Protein AF-A0A0S8A4P9-F1 (afdb_monomer)

Mean predicted aligned error: 5.17 Å

pLDDT: mean 89.59, std 11.56, range [38.56, 97.44]

Solvent-accessible surface area (backbone atoms only — not comparable to full-atom values): 8307 Å² total; per-residue (Å²): 135,56,53,65,57,55,41,51,56,32,52,48,27,25,52,52,17,20,52,37,49,47,72,66,54,83,75,52,64,70,56,42,53,47,36,43,53,52,16,51,53,46,36,53,46,45,44,62,73,47,51,47,54,50,39,37,72,76,44,45,79,57,30,59,54,54,53,50,49,53,48,50,54,53,51,47,46,56,65,71,74,44,77,88,73,78,91,65,93,68,86,67,77,54,42,50,67,57,27,53,51,52,50,54,54,45,53,56,51,56,48,50,51,41,51,47,24,42,50,24,43,72,74,33,70,67,50,15,51,53,45,40,52,29,50,40,48,32,20,33,49,49,16,33,50,53,25,51,41,24,38,57,21,70,40,55,49,92,78,55

Sequence (160 aa):
MTALTYAVIAALGNVAGGIAVARGAKLGLRLISGCVAFGAGFMLSVALAEVLPEAFEMGGRSAALYVLLGYLLVHLSQHTATEHFHFGEETHSVTHQAGVTALIGLLLHTFFDGVAIASGFAVSQRLGILVFLAILLHKLPEGVTISSIQIAGGTEPNRA

Secondary structure (DSSP, 8-state):
--HHHHHHHHHHHHHHHHHHHHTT----HHHHHHHHHHHHHHHHHHIIIIIHHHHHHHHTTHHHHHHHHHHHHHHHHHHHTS-----S---PPPPHHHHHHHHHHHHHHHHHHHHHHHHHHHH-HHHHHHHHHHHHHHHHHHHHHHHHHHHHTT--TTT-

Radius of gyration: 17.13 Å; Cα contacts (8 Å, |Δi|>4): 152; chains: 1; bounding box: 40×35×43 Å

Nearest PDB structures (foldseek):
  8cih-assembly2_B  TM=2.571E-01  e=9.208E+00  Homo sapiens
  8hd0-assembly1_E  TM=1.637E-01  e=6.530E+00  Escherichia coli K-12

Foldseek 3Di:
DALVVLLVLLLVLLVLLLVCVLVVNDDDPVVLVVLVVVLVVLLVCLVPVPVLVLLCVVVPPCSVVVVVVVVVVVVCCVVPLDDDDDPDPDPDQLAQVNLVSLVVVVVVVSVVLSVLLNVLVVSHPVRSVSSSVSSSSNNSSNSNVSLVSNVSNVHNSVRD

Structure (mmCIF, N/CA/C/O backbone):
data_AF-A0A0S8A4P9-F1
#
_entry.id   AF-A0A0S8A4P9-F1
#
loop_
_atom_site.group_PDB
_atom_site.id
_atom_site.type_symbol
_atom_site.label_atom_id
_atom_site.label_alt_id
_atom_site.label_comp_id
_atom_site.label_asym_id
_atom_site.label_entity_id
_atom_site.label_seq_id
_atom_site.pdbx_PDB_ins_code
_atom_site.Cartn_x
_atom_site.Cartn_y
_atom_site.Cartn_z
_atom_site.occupancy
_atom_site.B_iso_or_equiv
_atom_site.auth_seq_id
_atom_site.auth_comp_id
_atom_site.auth_asym_id
_atom_site.auth_atom_id
_atom_site.pdbx_PDB_model_num
ATOM 1 N N . MET A 1 1 ? -3.200 16.566 12.682 1.00 69.56 1 MET A N 1
ATOM 2 C CA . MET A 1 1 ? -2.996 16.246 11.249 1.00 69.56 1 MET A CA 1
ATOM 3 C C . MET A 1 1 ? -4.145 15.358 10.807 1.00 69.56 1 MET A C 1
ATOM 5 O O . MET A 1 1 ? -4.582 14.556 11.620 1.00 69.56 1 MET A O 1
ATOM 9 N N . THR A 1 2 ? -4.676 15.526 9.595 1.00 89.44 2 THR A N 1
ATOM 10 C CA . THR A 1 2 ? -5.796 14.702 9.104 1.00 89.44 2 THR A CA 1
ATOM 11 C C . THR A 1 2 ? -5.268 13.417 8.461 1.00 89.44 2 THR A C 1
ATOM 13 O O . THR A 1 2 ? -4.127 13.386 7.998 1.00 89.44 2 THR A O 1
ATOM 16 N N . ALA A 1 3 ? -6.086 12.360 8.397 1.00 92.44 3 ALA A N 1
ATOM 17 C CA . ALA A 1 3 ? -5.725 11.102 7.730 1.00 92.44 3 ALA A CA 1
ATOM 18 C C . ALA A 1 3 ? -5.266 11.316 6.273 1.00 92.44 3 ALA A C 1
ATOM 20 O O . ALA A 1 3 ? -4.331 10.669 5.807 1.00 92.44 3 ALA A O 1
ATOM 21 N N . LEU A 1 4 ? -5.860 12.301 5.589 1.00 93.88 4 LEU A N 1
ATOM 22 C CA . LEU A 1 4 ? -5.468 12.711 4.242 1.00 93.88 4 LEU A CA 1
ATOM 23 C C . LEU A 1 4 ? -4.005 13.167 4.174 1.00 93.88 4 LEU A C 1
ATOM 25 O O . LEU A 1 4 ? -3.307 12.817 3.230 1.00 93.88 4 LEU A O 1
ATOM 29 N N . THR A 1 5 ? -3.514 13.912 5.170 1.00 95.44 5 THR A N 1
ATOM 30 C CA . THR A 1 5 ? -2.110 14.347 5.195 1.00 95.44 5 THR A CA 1
ATOM 31 C C . THR A 1 5 ? -1.160 13.151 5.232 1.00 95.44 5 THR A C 1
ATOM 33 O O . THR A 1 5 ? -0.184 13.127 4.490 1.00 95.44 5 THR A O 1
ATOM 36 N N . TYR A 1 6 ? -1.462 12.139 6.047 1.00 96.44 6 TYR A N 1
ATOM 37 C CA . TYR A 1 6 ? -0.659 10.916 6.125 1.00 96.44 6 TYR A CA 1
ATOM 38 C C . TYR A 1 6 ? -0.705 10.112 4.822 1.00 96.44 6 TYR A C 1
ATOM 40 O O . TYR A 1 6 ? 0.339 9.685 4.336 1.00 96.44 6 TYR A O 1
ATOM 48 N N . ALA A 1 7 ? -1.886 9.969 4.214 1.00 95.06 7 ALA A N 1
ATOM 49 C CA . ALA A 1 7 ? -2.033 9.301 2.922 1.00 95.06 7 ALA A CA 1
ATOM 50 C C . ALA A 1 7 ? -1.243 10.014 1.808 1.00 95.06 7 ALA A C 1
ATOM 52 O O . ALA A 1 7 ? -0.557 9.361 1.025 1.00 95.06 7 ALA A O 1
ATOM 53 N N . VAL A 1 8 ? -1.262 11.352 1.776 1.00 95.50 8 VAL A N 1
ATOM 54 C CA . VAL A 1 8 ? -0.466 12.145 0.824 1.00 95.50 8 VAL A CA 1
ATOM 55 C C . VAL A 1 8 ? 1.031 11.947 1.057 1.00 95.50 8 VAL A C 1
ATOM 57 O O . VAL A 1 8 ? 1.766 11.741 0.096 1.00 95.50 8 VAL A O 1
ATOM 60 N N . ILE A 1 9 ? 1.498 11.954 2.310 1.00 96.75 9 ILE A N 1
ATOM 61 C CA . ILE A 1 9 ? 2.913 11.688 2.624 1.00 96.75 9 ILE A CA 1
ATOM 62 C C . ILE A 1 9 ? 3.325 10.287 2.150 1.00 96.75 9 ILE A C 1
ATOM 64 O O . ILE A 1 9 ? 4.384 10.138 1.545 1.00 96.75 9 ILE A O 1
ATOM 68 N N . ALA A 1 10 ? 2.488 9.272 2.377 1.00 95.62 10 ALA A N 1
ATOM 69 C CA . ALA A 1 10 ? 2.750 7.918 1.897 1.00 95.62 10 ALA A CA 1
ATOM 70 C C . ALA A 1 10 ? 2.814 7.866 0.358 1.00 95.62 10 ALA A C 1
ATOM 72 O O . ALA A 1 10 ? 3.755 7.304 -0.200 1.00 95.62 10 ALA A O 1
ATOM 73 N N . ALA A 1 11 ? 1.876 8.521 -0.334 1.00 94.62 11 ALA A N 1
ATOM 74 C CA . ALA A 1 11 ? 1.858 8.603 -1.795 1.00 94.62 11 ALA A CA 1
ATOM 75 C C . ALA A 1 11 ? 3.101 9.310 -2.368 1.00 94.62 11 ALA A C 1
ATOM 77 O O . ALA A 1 11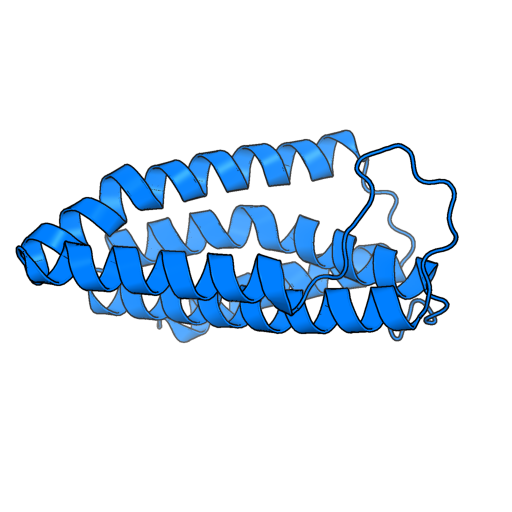 ? 3.653 8.874 -3.380 1.00 94.62 11 ALA A O 1
ATOM 78 N N . LEU A 1 12 ? 3.599 10.356 -1.696 1.00 96.62 12 LEU A N 1
ATOM 79 C CA . LEU A 1 12 ? 4.856 11.015 -2.066 1.00 96.62 12 LEU A CA 1
ATOM 80 C C . LEU A 1 12 ? 6.061 10.065 -1.986 1.00 96.62 12 LEU A C 1
ATOM 82 O O . LEU A 1 12 ? 7.025 10.265 -2.720 1.00 96.62 12 LEU A O 1
ATOM 86 N N . GLY A 1 13 ? 6.002 9.016 -1.160 1.00 95.44 13 GLY A N 1
ATOM 87 C CA . GLY A 1 13 ? 7.004 7.951 -1.133 1.00 95.44 13 GLY A CA 1
ATOM 88 C C . GLY A 1 13 ? 7.125 7.216 -2.472 1.00 95.44 13 GLY A C 1
ATOM 89 O O . GLY A 1 13 ? 8.239 7.074 -2.977 1.00 95.44 13 GLY A O 1
ATOM 90 N N . ASN A 1 14 ? 5.999 6.835 -3.093 1.00 94.69 14 ASN A N 1
ATOM 91 C CA . ASN A 1 14 ? 5.997 6.215 -4.428 1.00 94.69 14 ASN A CA 1
ATOM 92 C C . ASN A 1 14 ? 6.580 7.165 -5.476 1.00 94.69 14 ASN A C 1
ATOM 94 O O . ASN A 1 14 ? 7.445 6.777 -6.259 1.00 94.69 14 ASN A O 1
ATOM 98 N N . VAL A 1 15 ? 6.146 8.429 -5.458 1.00 95.06 15 VAL A N 1
ATOM 99 C CA . VAL A 1 15 ? 6.633 9.450 -6.397 1.00 95.06 15 VAL A CA 1
ATOM 100 C C . VAL A 1 15 ? 8.140 9.663 -6.239 1.00 95.06 15 VAL A C 1
ATOM 102 O O . VAL A 1 15 ? 8.861 9.735 -7.231 1.00 95.06 15 VAL A O 1
ATOM 105 N N . ALA A 1 16 ? 8.646 9.715 -5.005 1.00 95.38 16 ALA A N 1
ATOM 106 C CA . ALA A 1 16 ? 10.075 9.839 -4.738 1.00 95.38 16 ALA A CA 1
ATOM 107 C C . ALA A 1 16 ? 10.868 8.639 -5.278 1.00 95.38 16 ALA A C 1
ATOM 109 O O . ALA A 1 16 ? 11.923 8.833 -5.883 1.00 95.38 16 ALA A O 1
ATOM 110 N N . GLY A 1 17 ? 10.349 7.419 -5.103 1.00 93.94 17 GLY A N 1
ATOM 111 C CA . GLY A 1 17 ? 10.935 6.207 -5.672 1.00 93.94 17 GLY A CA 1
ATOM 112 C C . GLY A 1 17 ? 11.013 6.253 -7.199 1.00 93.94 17 GLY A C 1
ATOM 113 O O . GLY A 1 17 ? 12.069 5.974 -7.766 1.00 93.94 17 GLY A O 1
ATOM 114 N N . GLY A 1 18 ? 9.938 6.684 -7.863 1.00 94.12 18 GLY A N 1
ATOM 115 C CA . GLY A 1 18 ? 9.918 6.798 -9.322 1.00 94.12 18 GLY A CA 1
ATOM 116 C C . GLY A 1 18 ? 10.830 7.894 -9.866 1.00 94.12 18 GLY A C 1
ATOM 117 O O . GLY A 1 18 ? 11.626 7.645 -10.769 1.00 94.12 18 GLY A O 1
ATOM 118 N N . ILE A 1 19 ? 10.844 9.075 -9.238 1.00 94.00 19 ILE A N 1
ATOM 119 C CA . ILE A 1 19 ? 11.786 10.151 -9.589 1.00 94.00 19 ILE A CA 1
ATOM 120 C C . ILE A 1 19 ? 13.237 9.689 -9.428 1.00 94.00 19 ILE A C 1
ATOM 122 O O . ILE A 1 19 ? 14.090 10.060 -10.237 1.00 94.00 19 ILE A O 1
ATOM 126 N N . ALA A 1 20 ? 13.543 8.897 -8.395 1.00 93.00 20 ALA A N 1
ATOM 127 C CA . ALA A 1 20 ? 14.884 8.360 -8.208 1.00 93.00 20 ALA A CA 1
ATOM 128 C C . ALA A 1 20 ? 15.302 7.502 -9.413 1.00 93.00 20 ALA A C 1
ATOM 130 O O . ALA A 1 20 ? 16.390 7.706 -9.952 1.00 93.00 20 ALA A O 1
ATOM 131 N N . VAL A 1 21 ? 14.421 6.622 -9.894 1.00 92.50 21 VAL A N 1
ATOM 132 C CA . VAL A 1 21 ? 14.667 5.806 -11.093 1.00 92.50 21 VAL A CA 1
ATOM 133 C C . VAL A 1 21 ? 14.778 6.669 -12.351 1.00 92.50 21 VAL A C 1
ATOM 135 O O . VAL A 1 21 ? 15.757 6.537 -13.084 1.00 92.50 21 VAL A O 1
ATOM 138 N N . ALA A 1 22 ? 13.851 7.607 -12.568 1.00 90.50 22 ALA A N 1
ATOM 139 C CA . ALA A 1 22 ? 13.848 8.506 -13.726 1.00 90.50 22 ALA A CA 1
ATOM 140 C C . ALA A 1 22 ? 15.134 9.348 -13.831 1.00 90.50 22 ALA A C 1
ATOM 142 O O . ALA A 1 22 ? 15.620 9.636 -14.923 1.00 90.50 22 ALA A O 1
ATOM 143 N N . ARG A 1 23 ? 15.728 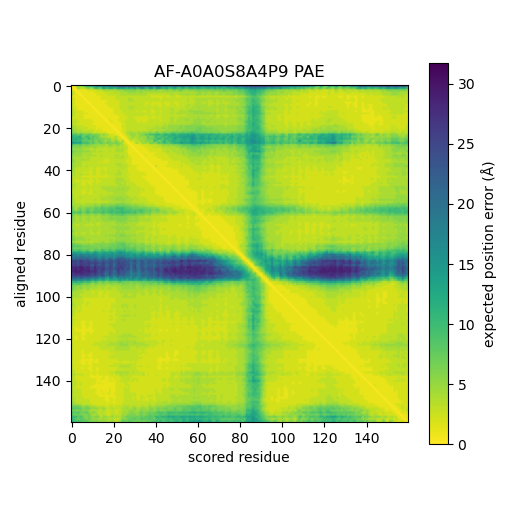9.712 -12.686 1.00 91.44 23 ARG A N 1
ATOM 144 C CA . ARG A 1 23 ? 17.008 10.438 -12.600 1.00 91.44 23 ARG A CA 1
ATOM 145 C C . ARG A 1 23 ? 18.244 9.533 -12.649 1.00 91.44 23 ARG A C 1
ATOM 147 O O . ARG A 1 23 ? 19.357 10.023 -12.472 1.00 91.44 23 ARG A O 1
ATOM 154 N N . GLY A 1 24 ? 18.073 8.229 -12.862 1.00 85.56 24 GLY A N 1
ATOM 155 C CA . GLY A 1 24 ? 19.169 7.264 -12.936 1.00 85.56 24 GLY A CA 1
ATOM 156 C C . GLY A 1 24 ? 19.839 6.976 -11.589 1.00 85.56 24 GLY A C 1
ATOM 157 O O . GLY A 1 24 ? 21.012 6.592 -11.557 1.00 85.56 24 GLY A O 1
ATOM 158 N N . ALA A 1 25 ? 19.135 7.170 -10.467 1.00 85.75 25 ALA A N 1
ATOM 159 C CA . ALA A 1 25 ? 19.665 6.840 -9.152 1.00 85.75 25 ALA A CA 1
ATOM 160 C C . ALA A 1 25 ? 19.910 5.330 -9.043 1.00 85.75 25 ALA A C 1
ATOM 162 O O . ALA A 1 25 ? 19.012 4.509 -9.219 1.00 85.75 25 ALA A O 1
ATOM 163 N N . LYS A 1 26 ? 21.142 4.958 -8.694 1.00 81.88 26 LYS A N 1
ATOM 164 C CA . LYS A 1 26 ? 21.534 3.562 -8.478 1.00 81.88 26 LYS A CA 1
ATOM 165 C C . LYS A 1 26 ? 21.279 3.173 -7.026 1.00 81.88 26 LYS A C 1
ATOM 167 O O . LYS A 1 26 ? 22.211 3.084 -6.227 1.00 81.88 26 LYS A O 1
ATOM 172 N N . LEU A 1 27 ? 20.012 2.979 -6.670 1.00 83.25 27 LEU A N 1
ATOM 173 C CA . LEU A 1 27 ? 19.668 2.382 -5.380 1.00 83.25 27 LEU A CA 1
ATOM 174 C C . LEU A 1 27 ? 20.141 0.926 -5.367 1.00 83.25 27 LEU A C 1
ATOM 176 O O . LEU A 1 27 ? 19.821 0.142 -6.256 1.00 83.25 27 LEU A O 1
ATOM 180 N N . GLY A 1 28 ? 20.941 0.563 -4.366 1.00 84.62 28 GLY A N 1
ATOM 181 C CA . GLY A 1 28 ? 21.433 -0.805 -4.247 1.00 84.62 28 GLY A CA 1
ATOM 182 C C . GLY A 1 28 ? 20.283 -1.773 -3.973 1.00 84.62 28 GLY A C 1
ATOM 183 O O . GLY A 1 28 ? 19.494 -1.531 -3.059 1.00 84.62 28 GLY A O 1
ATOM 184 N N . LEU A 1 29 ? 20.230 -2.901 -4.692 1.00 84.56 29 LEU A N 1
ATOM 185 C CA . LEU A 1 29 ? 19.218 -3.945 -4.467 1.00 84.56 29 LEU A CA 1
ATOM 186 C C . LEU A 1 29 ? 19.130 -4.361 -2.994 1.00 84.56 29 LEU A C 1
ATOM 188 O O . LEU A 1 29 ? 18.036 -4.513 -2.473 1.00 84.56 29 LEU A O 1
ATOM 192 N N . ARG A 1 3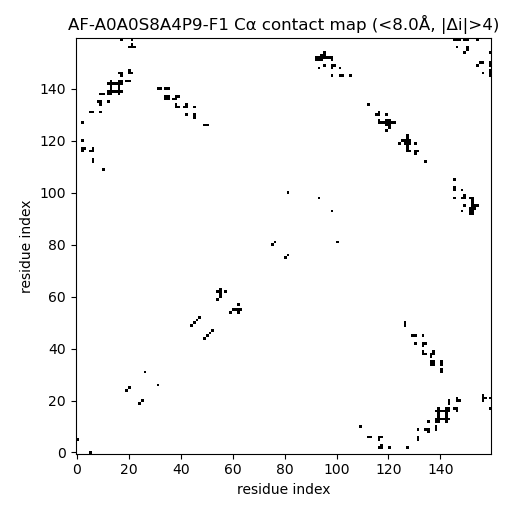0 ? 20.264 -4.453 -2.284 1.00 88.50 30 ARG A N 1
ATOM 193 C CA . ARG A 1 30 ? 20.282 -4.769 -0.843 1.00 88.50 30 ARG A CA 1
ATOM 194 C C . ARG A 1 3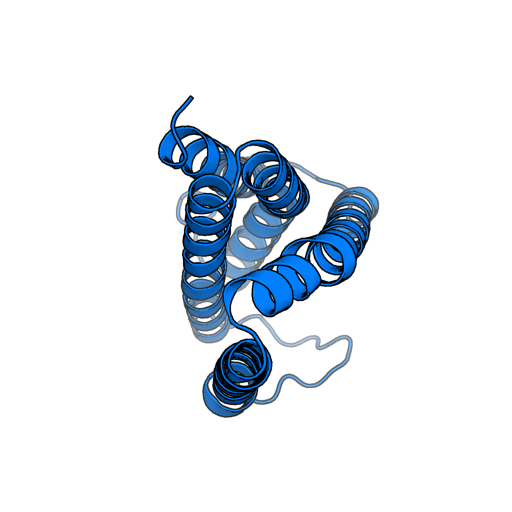0 ? 19.470 -3.786 0.002 1.00 88.50 30 ARG A C 1
ATOM 196 O O . ARG A 1 30 ? 18.818 -4.210 0.948 1.00 88.50 30 ARG A O 1
ATOM 203 N N . LEU A 1 31 ? 19.509 -2.494 -0.330 1.00 88.19 31 LEU A N 1
ATOM 204 C CA . LEU A 1 31 ? 18.744 -1.472 0.382 1.00 88.19 31 LEU A CA 1
ATOM 205 C C . LEU A 1 31 ? 17.251 -1.620 0.080 1.00 88.19 31 LEU A C 1
ATOM 207 O O . LEU A 1 31 ? 16.455 -1.674 1.010 1.00 88.19 31 LEU A O 1
ATOM 211 N N . ILE A 1 32 ? 16.887 -1.751 -1.200 1.00 88.25 32 ILE A N 1
ATOM 212 C CA . ILE A 1 32 ? 15.493 -1.939 -1.632 1.00 88.25 32 ILE A CA 1
ATOM 213 C C . ILE A 1 32 ? 14.907 -3.198 -0.985 1.00 88.25 32 ILE A C 1
ATOM 215 O O . ILE A 1 32 ? 13.884 -3.118 -0.311 1.00 88.25 32 ILE A O 1
ATOM 219 N N . SER A 1 33 ? 15.580 -4.344 -1.120 1.00 88.50 33 SER A N 1
ATOM 220 C CA . SER A 1 33 ? 15.161 -5.609 -0.510 1.00 88.50 33 SER A CA 1
ATOM 221 C C . SER A 1 33 ? 15.085 -5.513 1.013 1.00 88.50 33 SER A C 1
ATOM 223 O O . SER A 1 33 ? 14.160 -6.058 1.602 1.00 88.50 33 SER A O 1
ATOM 225 N N . GLY A 1 34 ? 16.010 -4.791 1.655 1.00 91.69 34 GLY A N 1
ATOM 226 C CA . GLY A 1 34 ? 15.972 -4.536 3.095 1.00 91.69 34 GLY A CA 1
ATOM 227 C C . GLY A 1 34 ? 14.745 -3.727 3.522 1.00 91.69 34 GLY A C 1
ATOM 228 O O . GLY A 1 34 ? 14.053 -4.123 4.457 1.00 91.69 34 GLY A O 1
ATOM 229 N N . CYS A 1 35 ? 14.430 -2.635 2.817 1.00 89.12 35 CYS A N 1
ATOM 230 C CA . CYS A 1 35 ? 13.239 -1.823 3.072 1.00 89.12 35 CYS A CA 1
ATOM 231 C C . CYS A 1 35 ? 11.946 -2.619 2.856 1.00 89.12 35 CYS A C 1
ATOM 233 O O . CYS A 1 35 ? 11.052 -2.553 3.695 1.00 89.12 35 CYS A O 1
ATOM 235 N N . VAL A 1 36 ? 11.862 -3.408 1.777 1.00 90.81 36 VAL A N 1
ATOM 236 C CA . VAL A 1 36 ? 10.697 -4.264 1.501 1.00 90.81 36 VAL A CA 1
ATOM 237 C C . VAL A 1 36 ? 10.548 -5.344 2.569 1.00 90.81 36 VAL A C 1
ATOM 239 O O . VAL A 1 36 ? 9.458 -5.506 3.104 1.00 90.81 36 VAL A O 1
ATOM 242 N N . ALA A 1 37 ? 11.623 -6.048 2.933 1.00 93.56 37 ALA A N 1
ATOM 243 C CA . ALA A 1 37 ? 11.571 -7.098 3.951 1.00 93.56 37 ALA A CA 1
ATOM 244 C C . ALA A 1 37 ? 11.172 -6.541 5.326 1.00 93.56 37 ALA A C 1
ATOM 246 O O . ALA A 1 37 ? 10.314 -7.107 6.004 1.00 93.56 37 ALA A O 1
ATOM 247 N N . PHE A 1 38 ? 11.756 -5.407 5.721 1.00 93.50 38 PHE A N 1
ATOM 248 C CA . PHE A 1 38 ? 11.415 -4.740 6.973 1.00 93.50 38 PHE A CA 1
ATOM 249 C C . PHE A 1 38 ? 9.973 -4.215 6.965 1.00 93.50 38 PHE A C 1
ATOM 251 O O . PHE A 1 38 ? 9.232 -4.460 7.914 1.00 93.50 38 PHE A O 1
ATOM 258 N N . GLY A 1 39 ? 9.549 -3.558 5.881 1.00 92.88 39 GLY A N 1
ATOM 259 C CA . GLY A 1 39 ? 8.181 -3.071 5.702 1.00 92.88 39 GLY A CA 1
ATOM 260 C C . GLY A 1 39 ? 7.147 -4.194 5.719 1.00 92.88 39 GLY A C 1
ATOM 261 O O . GLY A 1 39 ? 6.148 -4.084 6.422 1.00 92.88 39 GLY A O 1
ATOM 262 N N . ALA A 1 40 ? 7.411 -5.307 5.030 1.00 94.00 40 ALA A N 1
ATOM 263 C CA . ALA A 1 40 ? 6.537 -6.478 5.019 1.00 94.00 40 ALA A CA 1
ATOM 264 C C . ALA A 1 40 ? 6.402 -7.105 6.415 1.00 94.00 40 ALA A C 1
ATOM 266 O O . ALA A 1 40 ? 5.289 -7.389 6.856 1.00 94.00 40 ALA A O 1
ATOM 267 N N . GLY A 1 41 ? 7.514 -7.270 7.140 1.00 96.00 41 GLY A N 1
ATOM 268 C CA . GLY A 1 41 ? 7.494 -7.777 8.514 1.00 96.00 41 GLY A CA 1
ATOM 269 C C . GLY A 1 41 ? 6.741 -6.851 9.472 1.00 96.00 41 GLY A C 1
ATOM 270 O O . GLY A 1 41 ? 5.917 -7.309 10.264 1.00 96.00 41 GLY A O 1
ATOM 271 N N . PHE A 1 42 ? 6.969 -5.541 9.368 1.00 95.56 42 PHE A N 1
ATOM 272 C CA . PHE A 1 42 ? 6.267 -4.549 10.180 1.00 95.56 42 PHE A CA 1
ATOM 273 C C . PHE A 1 42 ? 4.764 -4.517 9.863 1.00 95.56 42 PHE A C 1
ATOM 275 O O . PHE A 1 42 ? 3.947 -4.511 10.780 1.00 95.56 42 PHE A O 1
ATOM 282 N N . MET A 1 43 ? 4.382 -4.555 8.584 1.00 95.50 43 MET A N 1
ATOM 283 C CA . MET A 1 43 ? 2.981 -4.566 8.162 1.00 95.50 43 MET A CA 1
ATOM 284 C C . MET A 1 43 ? 2.255 -5.833 8.613 1.00 95.50 43 MET A C 1
ATOM 286 O O . MET A 1 43 ? 1.139 -5.739 9.118 1.00 95.50 43 MET A O 1
ATOM 290 N N . LEU A 1 44 ? 2.898 -6.999 8.513 1.00 96.75 44 LEU A N 1
ATOM 291 C CA . LEU A 1 44 ? 2.347 -8.248 9.038 1.00 96.75 44 LEU A CA 1
ATOM 292 C C . LEU A 1 44 ? 2.150 -8.179 10.560 1.00 96.75 44 LEU A C 1
ATOM 294 O O . LEU A 1 44 ? 1.114 -8.607 11.064 1.00 96.75 44 LEU A O 1
ATOM 298 N N . SER A 1 45 ? 3.113 -7.598 11.282 1.00 97.12 45 SER A N 1
ATOM 299 C CA . SER A 1 45 ? 3.007 -7.376 12.726 1.00 97.12 45 SER A CA 1
ATOM 300 C C . SER A 1 45 ? 1.816 -6.478 13.074 1.00 97.12 45 SER A C 1
ATOM 302 O O . SER A 1 45 ? 0.967 -6.881 13.860 1.00 97.12 45 SER A O 1
ATOM 304 N N . VAL A 1 46 ? 1.683 -5.308 12.436 1.00 96.81 46 VAL A N 1
ATOM 305 C CA . VAL A 1 46 ? 0.548 -4.391 12.663 1.00 96.81 46 VAL A CA 1
ATOM 306 C C . VAL A 1 46 ? -0.784 -5.050 12.299 1.00 96.81 46 VAL A C 1
ATOM 308 O O . VAL A 1 46 ? -1.756 -4.915 13.039 1.00 96.81 46 VAL A O 1
ATOM 311 N N . ALA A 1 47 ? -0.839 -5.805 11.201 1.00 96.06 47 ALA A N 1
ATOM 312 C CA . ALA A 1 47 ? -2.049 -6.505 10.790 1.00 96.06 47 ALA A CA 1
ATOM 313 C C . ALA A 1 47 ? -2.514 -7.523 11.845 1.00 96.06 47 ALA A C 1
ATOM 315 O O . ALA A 1 47 ? -3.698 -7.568 12.166 1.00 96.06 47 ALA A O 1
ATOM 316 N N . LEU A 1 48 ? -1.597 -8.320 12.402 1.00 97.12 48 LEU A N 1
ATOM 317 C CA . LEU A 1 48 ? -1.930 -9.389 13.350 1.00 97.12 48 LEU A CA 1
ATOM 318 C C . LEU A 1 48 ? -2.061 -8.916 14.800 1.00 97.12 48 LEU A C 1
ATOM 320 O O . LEU A 1 48 ? -2.896 -9.445 15.527 1.00 97.12 48 LEU A O 1
ATOM 324 N N . ALA A 1 49 ? -1.226 -7.971 15.233 1.00 96.94 49 ALA A N 1
ATOM 325 C CA . ALA A 1 49 ? -1.144 -7.541 16.627 1.00 96.94 49 ALA A CA 1
ATOM 326 C C . ALA A 1 49 ? -2.048 -6.347 16.952 1.00 96.94 49 ALA A C 1
ATOM 328 O O . ALA A 1 49 ? -2.378 -6.151 18.116 1.00 96.94 49 ALA A O 1
ATOM 329 N N . GLU A 1 50 ? -2.436 -5.552 15.951 1.00 96.19 50 GLU A N 1
ATOM 330 C CA . GLU A 1 50 ? -3.198 -4.318 16.168 1.00 96.19 50 GLU A CA 1
ATOM 331 C C . GLU A 1 50 ? -4.510 -4.335 15.366 1.00 96.19 50 GLU A C 1
ATOM 333 O O . GLU A 1 50 ? -5.582 -4.265 15.954 1.00 96.19 50 GLU A O 1
ATOM 338 N N . VAL A 1 51 ? -4.473 -4.521 14.039 1.00 96.56 51 VAL A N 1
ATOM 339 C CA . VAL A 1 51 ? -5.687 -4.438 13.193 1.00 96.56 51 VAL A CA 1
ATOM 340 C C . VAL A 1 51 ? -6.653 -5.598 13.440 1.00 96.56 51 VAL A C 1
ATOM 342 O O . VAL A 1 51 ? -7.854 -5.380 13.582 1.00 96.56 51 VAL A O 1
ATOM 345 N N . LEU A 1 52 ? -6.156 -6.837 13.458 1.00 96.44 52 LEU A N 1
ATOM 346 C CA . LEU A 1 52 ? -7.005 -8.017 13.602 1.00 96.44 52 LEU A CA 1
ATOM 347 C C . LEU A 1 52 ? -7.698 -8.072 14.978 1.00 96.44 52 LEU A C 1
ATOM 349 O O . LEU A 1 52 ? -8.915 -8.260 14.986 1.00 96.44 52 LEU A O 1
ATOM 353 N N . PRO A 1 53 ? -7.005 -7.877 16.121 1.00 96.00 53 PRO A N 1
ATOM 354 C CA . PRO A 1 53 ? -7.652 -7.854 17.431 1.00 96.00 53 PRO A CA 1
ATOM 355 C C . PRO A 1 53 ? -8.708 -6.754 17.527 1.00 96.00 53 PRO A C 1
ATOM 357 O O . PRO A 1 53 ? -9.841 -7.041 17.900 1.00 96.00 53 PRO A O 1
ATOM 360 N N . GLU A 1 54 ? -8.381 -5.540 17.081 1.00 95.75 54 GLU A N 1
ATOM 361 C CA . GLU A 1 54 ? -9.303 -4.401 17.075 1.00 95.75 54 GLU A CA 1
ATOM 362 C C . GLU A 1 54 ? -10.559 -4.689 16.233 1.00 95.75 54 GLU A C 1
ATOM 364 O O . GLU A 1 54 ? -11.685 -4.413 16.648 1.00 95.75 54 GLU A O 1
ATOM 369 N N . ALA A 1 55 ? -10.401 -5.337 15.073 1.00 95.62 55 ALA A N 1
ATOM 370 C CA . ALA A 1 55 ? -11.532 -5.744 14.246 1.00 95.62 55 ALA A CA 1
ATOM 371 C C . ALA A 1 55 ? -12.464 -6.724 14.980 1.00 95.62 55 ALA A C 1
ATOM 373 O O . ALA A 1 55 ? -13.685 -6.612 14.854 1.00 95.62 55 ALA A O 1
ATOM 374 N N . PHE A 1 56 ? -11.919 -7.671 15.752 1.00 97.12 56 PHE A N 1
ATOM 375 C CA . PHE A 1 56 ? -12.712 -8.603 16.560 1.00 97.12 56 PHE A CA 1
ATOM 376 C C . PHE A 1 56 ? -13.352 -7.938 17.781 1.00 97.12 56 PHE A C 1
ATOM 378 O O . PHE A 1 56 ? -14.481 -8.291 18.124 1.00 97.12 56 PHE A O 1
ATOM 385 N N . GLU A 1 57 ? -12.682 -6.976 18.411 1.00 96.06 57 GLU A N 1
ATOM 386 C CA . GLU A 1 57 ? -13.249 -6.202 19.518 1.00 96.06 57 GLU A CA 1
ATOM 387 C C . GLU A 1 57 ? -14.442 -5.352 19.056 1.00 96.06 57 GLU A C 1
ATOM 389 O O . GLU A 1 57 ? -15.486 -5.350 19.707 1.00 96.06 57 GLU A O 1
ATOM 394 N N . MET A 1 58 ? -14.334 -4.700 17.893 1.00 94.12 58 MET A N 1
ATOM 395 C CA . MET A 1 58 ? -15.404 -3.867 17.330 1.00 94.12 58 MET A CA 1
ATOM 396 C C . MET A 1 58 ? -16.529 -4.681 16.676 1.00 94.12 58 MET A C 1
ATOM 398 O O . MET A 1 58 ? -17.710 -4.378 16.836 1.00 94.12 58 MET A O 1
ATOM 402 N N . GLY A 1 59 ? -16.164 -5.682 15.873 1.00 92.69 59 GLY A N 1
ATOM 403 C CA . GLY A 1 59 ? -17.070 -6.406 14.981 1.00 92.69 59 GLY A CA 1
ATOM 404 C C . GLY A 1 59 ? -17.483 -7.789 15.477 1.00 92.69 59 GLY A C 1
ATOM 405 O O . GLY A 1 59 ? -18.227 -8.482 14.776 1.00 92.69 59 GLY A O 1
ATOM 406 N N . GLY A 1 60 ? -16.988 -8.237 16.633 1.00 94.81 60 GLY A N 1
ATOM 407 C CA . GLY A 1 60 ? -17.272 -9.555 17.194 1.00 94.81 60 GLY A CA 1
ATOM 408 C C . GLY A 1 60 ? -17.037 -10.680 16.184 1.00 94.81 60 GLY A C 1
ATOM 409 O O . GLY A 1 60 ? -16.047 -10.715 15.455 1.00 94.81 60 GLY A O 1
ATOM 410 N N . ARG A 1 61 ? -17.989 -11.614 16.084 1.00 93.31 61 ARG A N 1
ATOM 411 C CA . ARG A 1 61 ? -17.865 -12.772 15.183 1.00 93.31 61 ARG A CA 1
ATOM 412 C C . ARG A 1 61 ? -18.004 -12.421 13.697 1.00 93.31 61 ARG A C 1
ATOM 414 O O . ARG A 1 61 ? -17.487 -13.163 12.865 1.00 93.31 61 ARG A O 1
ATOM 421 N N . SER A 1 62 ? -18.647 -11.300 13.354 1.00 95.44 62 SER A N 1
ATOM 422 C CA . SER A 1 62 ? -18.717 -10.826 11.963 1.00 95.44 62 SER A CA 1
ATOM 423 C C . SER A 1 62 ? -17.371 -10.339 11.426 1.00 95.44 62 SER A C 1
ATOM 425 O O . SER A 1 62 ? -17.163 -10.394 10.217 1.00 95.44 62 SER A O 1
ATOM 427 N N . ALA A 1 63 ? -16.423 -9.958 12.291 1.00 95.94 63 ALA A N 1
ATOM 428 C CA . ALA A 1 63 ? -15.068 -9.585 11.878 1.00 95.94 63 ALA A CA 1
ATOM 429 C C . ALA A 1 63 ? -14.381 -10.692 11.063 1.00 95.94 63 ALA A C 1
ATOM 431 O O . ALA A 1 63 ? -13.774 -10.417 10.031 1.00 95.94 63 ALA A O 1
ATOM 432 N N . ALA A 1 64 ? -14.569 -11.958 11.455 1.00 95.75 64 ALA A N 1
ATOM 433 C CA . ALA A 1 64 ? -14.029 -13.106 10.728 1.00 95.75 64 ALA A CA 1
ATOM 434 C C . ALA A 1 64 ? -14.541 -13.184 9.279 1.00 95.75 64 ALA A C 1
ATOM 436 O O . ALA A 1 64 ? -13.780 -13.541 8.382 1.00 95.75 64 ALA A O 1
ATOM 437 N N . LEU A 1 65 ? -15.808 -12.822 9.036 1.00 96.69 65 LEU A N 1
ATOM 438 C CA . LEU A 1 65 ? -16.378 -12.792 7.687 1.00 96.69 65 LEU A CA 1
ATOM 439 C C . LEU A 1 65 ? -15.759 -11.675 6.848 1.00 96.69 65 LEU A C 1
ATOM 441 O O . LEU A 1 65 ? -15.454 -11.907 5.684 1.00 96.69 65 LEU A O 1
ATOM 445 N N . TYR A 1 66 ? -15.532 -10.492 7.425 1.00 94.81 66 TYR A N 1
ATOM 446 C CA . TYR A 1 66 ? -14.883 -9.384 6.717 1.00 94.81 66 TYR A CA 1
ATOM 447 C C . TYR A 1 66 ? -13.415 -9.678 6.398 1.00 94.81 66 TYR A C 1
ATOM 449 O O . TYR A 1 66 ? -12.970 -9.400 5.287 1.00 94.81 66 TYR A O 1
ATOM 457 N 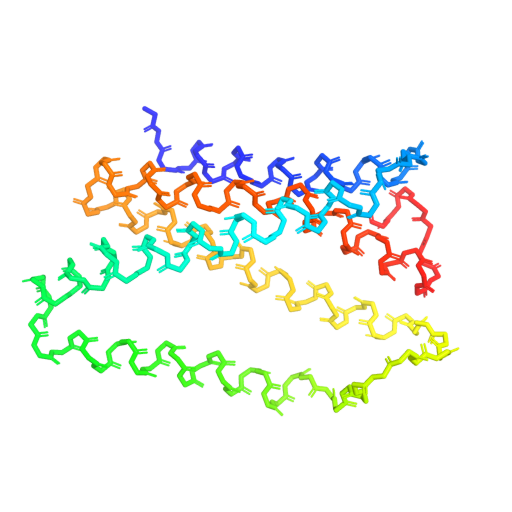N . VAL A 1 67 ? -12.682 -10.298 7.327 1.00 95.31 67 VAL A N 1
ATOM 458 C CA . VAL A 1 67 ? -11.299 -10.745 7.101 1.00 95.31 67 VAL A CA 1
ATOM 459 C C . VAL A 1 67 ? -11.250 -11.801 5.999 1.00 95.31 67 VAL A C 1
ATOM 461 O O . VAL A 1 67 ? -10.451 -11.683 5.072 1.00 95.31 67 VAL A O 1
ATOM 464 N N . LEU A 1 68 ? -12.137 -12.802 6.055 1.00 96.25 68 LEU A N 1
ATOM 465 C CA . LEU A 1 68 ? -12.236 -13.831 5.022 1.00 96.25 68 LEU A CA 1
ATOM 466 C C . LEU A 1 68 ? -12.600 -13.227 3.665 1.00 96.25 68 LEU A C 1
ATOM 468 O O . LEU A 1 68 ? -11.979 -13.566 2.664 1.00 96.25 68 LEU A O 1
ATOM 472 N N . LEU A 1 69 ? -13.574 -12.318 3.622 1.00 95.81 69 LEU A N 1
ATOM 473 C CA . LEU A 1 69 ? -13.974 -11.641 2.394 1.00 95.81 69 LEU A CA 1
ATOM 474 C C . LEU A 1 69 ? -12.811 -10.835 1.807 1.00 95.81 69 LEU A C 1
ATOM 476 O O . LEU A 1 69 ? -12.537 -10.956 0.618 1.00 95.81 69 LEU A O 1
ATOM 480 N N . GLY A 1 70 ? -12.093 -10.069 2.632 1.00 93.38 70 GLY A N 1
ATOM 481 C CA . GLY A 1 70 ? -10.903 -9.333 2.208 1.00 93.38 70 GLY A CA 1
ATOM 482 C C . GLY A 1 70 ? -9.827 -10.256 1.630 1.00 93.38 70 GLY A C 1
ATOM 483 O O . GLY A 1 70 ? -9.323 -10.001 0.538 1.00 93.38 70 GLY A O 1
ATOM 484 N N . TYR A 1 71 ? -9.539 -11.371 2.309 1.00 93.81 71 TYR A N 1
ATOM 485 C CA . TYR A 1 71 ? -8.616 -12.392 1.810 1.00 93.81 71 TYR A CA 1
ATOM 486 C C . TYR A 1 71 ? -9.073 -12.980 0.469 1.00 93.81 71 TYR A C 1
ATOM 488 O O . TYR A 1 71 ? -8.279 -13.045 -0.464 1.00 93.81 71 TYR A O 1
ATOM 496 N N . LEU A 1 72 ? -10.344 -13.375 0.345 1.00 94.56 72 LEU A N 1
ATOM 497 C CA . LEU A 1 72 ? -10.884 -13.961 -0.883 1.00 94.56 72 LEU A CA 1
ATOM 498 C C . LEU A 1 72 ? -10.856 -12.976 -2.054 1.00 94.56 72 LEU A C 1
ATOM 500 O O . LEU A 1 72 ? -10.586 -13.393 -3.174 1.00 94.56 72 LEU A O 1
ATOM 504 N N . LEU A 1 73 ? -11.092 -11.683 -1.814 1.00 91.25 73 LEU A N 1
ATOM 505 C CA . LEU A 1 73 ? -10.994 -10.649 -2.847 1.00 91.25 73 LEU A CA 1
ATOM 506 C C . LEU A 1 73 ? -9.557 -10.496 -3.363 1.00 91.25 73 LEU A C 1
ATOM 508 O O . LEU A 1 73 ? -9.353 -10.426 -4.574 1.00 91.25 73 LEU A O 1
ATOM 512 N N . VAL A 1 74 ? -8.566 -10.492 -2.466 1.00 89.06 74 VAL A N 1
ATOM 513 C CA . VAL A 1 74 ? -7.143 -10.465 -2.849 1.00 89.06 74 VAL A CA 1
ATOM 514 C C . VAL A 1 74 ? -6.738 -11.764 -3.547 1.00 89.06 74 VAL A C 1
ATOM 516 O O . VAL A 1 74 ? -6.073 -11.736 -4.575 1.00 89.06 74 VAL A O 1
ATOM 519 N N . HIS A 1 75 ? -7.173 -12.913 -3.035 1.00 89.31 75 HIS A N 1
ATOM 520 C CA . HIS A 1 75 ? -6.877 -14.207 -3.640 1.00 89.31 75 HIS A CA 1
ATOM 521 C C . HIS A 1 75 ? -7.465 -14.317 -5.052 1.00 89.31 75 HIS A C 1
ATOM 523 O O . HIS A 1 75 ? -6.787 -14.746 -5.983 1.00 89.31 75 HIS A O 1
ATOM 529 N N . LEU A 1 76 ? -8.715 -13.884 -5.231 1.00 89.00 76 LEU A N 1
ATOM 530 C CA . LEU A 1 76 ? -9.372 -13.879 -6.530 1.00 89.00 76 LEU A CA 1
ATOM 531 C C . LEU A 1 76 ? -8.650 -12.951 -7.506 1.00 89.00 76 LEU A C 1
ATOM 533 O O . LEU A 1 76 ? -8.423 -13.353 -8.646 1.00 89.00 76 LEU A O 1
ATOM 537 N N . SER A 1 77 ? -8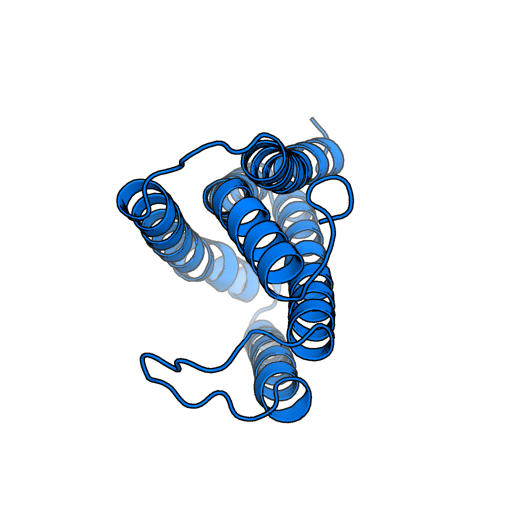.263 -11.742 -7.081 1.00 82.75 77 SER A N 1
ATOM 538 C CA . SER A 1 77 ? -7.533 -10.816 -7.952 1.00 82.75 77 SER A CA 1
ATOM 539 C C . SER A 1 77 ? -6.185 -11.399 -8.383 1.00 82.75 77 SER A C 1
ATOM 541 O O . SER A 1 77 ? -5.867 -11.366 -9.567 1.00 82.75 77 SER A O 1
ATOM 543 N N . GLN A 1 78 ? -5.451 -12.048 -7.476 1.00 81.50 78 GLN A N 1
ATOM 544 C CA . GLN A 1 78 ? -4.199 -12.744 -7.796 1.00 81.50 78 GLN A CA 1
ATOM 545 C C . GLN A 1 78 ? -4.398 -13.963 -8.709 1.00 81.50 78 GLN A C 1
ATOM 547 O O . GLN A 1 78 ? -3.529 -14.298 -9.504 1.00 81.50 78 GLN A O 1
ATOM 552 N N . HIS A 1 79 ? -5.527 -14.660 -8.625 1.00 80.81 79 HIS A N 1
ATOM 553 C CA . HIS A 1 79 ? -5.750 -15.828 -9.478 1.00 80.81 79 HIS A CA 1
ATOM 554 C C . HIS A 1 79 ? -6.309 -15.457 -10.864 1.00 80.81 79 HIS A C 1
ATOM 556 O O . HIS A 1 79 ? -6.093 -16.178 -11.837 1.00 80.81 79 HIS A O 1
ATOM 562 N N . THR A 1 80 ? -7.059 -14.359 -10.973 1.00 79.69 80 THR A N 1
ATOM 563 C CA . THR A 1 80 ? -7.768 -13.990 -12.213 1.00 79.69 80 THR A CA 1
ATOM 564 C C . THR A 1 80 ? -7.072 -12.900 -13.015 1.00 79.69 80 THR A C 1
ATOM 566 O O . THR A 1 80 ? -7.131 -12.935 -14.240 1.00 79.69 80 THR A O 1
ATOM 569 N N . ALA A 1 81 ? -6.432 -11.934 -12.351 1.00 71.25 81 ALA A N 1
ATOM 570 C CA . ALA A 1 81 ? -5.873 -10.750 -13.003 1.00 71.25 81 ALA A CA 1
ATOM 571 C C . ALA A 1 81 ? -4.375 -10.867 -13.315 1.00 71.25 81 ALA A C 1
ATOM 573 O O . ALA A 1 81 ? -3.858 -10.085 -14.110 1.00 71.25 81 ALA A O 1
ATOM 574 N N . THR A 1 82 ? -3.674 -11.832 -12.716 1.00 65.44 82 THR A N 1
ATOM 575 C CA . THR A 1 82 ? -2.284 -12.143 -13.063 1.00 65.44 82 THR A CA 1
ATOM 576 C C . THR A 1 82 ? -2.223 -13.440 -13.856 1.00 65.44 82 THR A C 1
ATOM 578 O O . THR A 1 82 ? -2.546 -14.513 -13.348 1.00 65.44 82 THR A O 1
ATOM 581 N N . GLU A 1 83 ? -1.807 -13.338 -15.119 1.00 60.41 83 GLU A N 1
ATOM 582 C CA . GLU A 1 83 ? -1.391 -14.502 -15.902 1.00 60.41 83 GLU A CA 1
ATOM 583 C C . GLU A 1 83 ? -0.235 -15.209 -15.173 1.00 60.41 83 GLU A C 1
ATOM 585 O O . GLU A 1 83 ? 0.533 -14.572 -14.447 1.00 60.41 83 GLU A O 1
ATOM 590 N N . HIS A 1 84 ? -0.145 -16.535 -15.309 1.00 55.41 84 HIS A N 1
ATOM 591 C CA . HIS A 1 84 ? 0.855 -17.345 -14.611 1.00 55.41 84 HIS A CA 1
ATOM 592 C C . HIS A 1 84 ? 2.270 -16.809 -14.878 1.00 55.41 84 HIS A C 1
ATOM 594 O O . HIS A 1 84 ? 2.813 -16.975 -15.967 1.00 55.41 84 HIS A O 1
ATOM 600 N N . PHE A 1 85 ? 2.882 -16.202 -13.861 1.00 50.06 85 PHE A N 1
ATOM 601 C CA . PHE A 1 85 ? 4.316 -15.952 -13.845 1.00 50.06 85 PHE A CA 1
ATOM 602 C C . PHE A 1 85 ? 5.030 -17.270 -13.548 1.00 50.06 85 PHE A C 1
ATOM 604 O O . PHE A 1 85 ? 4.787 -17.903 -12.517 1.00 50.06 85 PHE A O 1
ATOM 611 N N . HIS A 1 86 ? 5.930 -17.680 -14.436 1.00 47.38 86 HIS A N 1
ATOM 612 C CA . HIS A 1 86 ? 6.894 -18.719 -14.112 1.00 47.38 86 HIS A CA 1
ATOM 613 C C . HIS A 1 86 ? 7.843 -18.178 -13.029 1.00 47.38 86 HIS A C 1
ATOM 615 O O . HIS A 1 86 ? 8.478 -17.139 -13.193 1.00 47.38 86 HIS A O 1
ATOM 621 N N . PHE A 1 87 ? 7.890 -18.850 -11.877 1.00 38.56 87 PHE A N 1
ATOM 622 C CA . PHE A 1 87 ? 8.850 -18.541 -10.819 1.00 38.56 87 PHE A CA 1
ATOM 623 C C . PHE A 1 87 ? 10.219 -19.111 -11.213 1.00 38.56 87 PHE A C 1
ATOM 625 O O . PHE A 1 87 ? 10.459 -20.311 -11.102 1.00 38.56 87 PHE A O 1
ATOM 632 N N . GLY A 1 88 ? 11.109 -18.235 -11.672 1.00 46.00 88 GLY A N 1
ATOM 633 C CA . GLY A 1 88 ? 12.482 -18.523 -12.077 1.00 46.00 88 GLY A CA 1
ATOM 634 C C . GLY A 1 88 ? 13.204 -17.229 -12.452 1.00 46.00 88 GLY A C 1
ATOM 635 O O . GLY A 1 88 ? 12.594 -16.161 -12.490 1.00 46.00 88 GLY A O 1
ATOM 636 N N . GLU A 1 89 ? 14.506 -17.304 -12.722 1.00 43.62 89 GLU A N 1
ATOM 637 C CA . GLU A 1 89 ? 15.288 -16.221 -13.334 1.00 43.62 89 GLU A CA 1
ATOM 638 C C . GLU A 1 89 ? 14.862 -16.096 -14.814 1.00 43.62 89 GLU A C 1
ATOM 640 O O . GLU A 1 89 ? 15.579 -16.472 -15.736 1.00 43.62 89 GLU A O 1
ATOM 645 N N . GLU A 1 90 ? 13.611 -15.685 -15.037 1.00 49.69 90 GLU A N 1
ATOM 646 C CA . GLU A 1 90 ? 12.998 -15.577 -16.357 1.00 49.69 90 GLU A CA 1
ATOM 647 C C . GLU A 1 90 ? 13.745 -14.506 -17.159 1.00 49.69 90 GLU A C 1
ATOM 649 O O . GLU A 1 90 ? 13.710 -13.316 -16.852 1.00 49.69 90 GLU A O 1
ATOM 654 N N . THR A 1 91 ? 14.437 -14.938 -18.212 1.00 53.62 91 THR A N 1
ATOM 655 C CA . THR A 1 91 ? 15.206 -14.076 -19.129 1.00 53.62 91 THR A CA 1
ATOM 656 C C . THR A 1 91 ? 14.325 -13.401 -20.185 1.00 53.62 91 THR A C 1
ATOM 658 O O . THR A 1 91 ? 14.827 -12.799 -21.137 1.00 53.62 91 THR A O 1
ATOM 661 N N . HIS A 1 92 ? 13.002 -13.489 -20.035 1.00 60.16 92 HIS A N 1
ATOM 662 C CA . HIS A 1 92 ? 12.055 -12.880 -20.954 1.00 60.16 92 HIS A CA 1
ATOM 663 C C . HIS A 1 92 ? 12.057 -11.358 -20.813 1.00 60.16 92 HIS A C 1
ATOM 665 O O . HIS A 1 92 ? 12.017 -10.798 -19.718 1.00 60.16 92 HIS A O 1
ATOM 671 N N . SER A 1 93 ? 12.072 -10.676 -21.956 1.00 71.44 93 SER A N 1
ATOM 672 C CA . SER A 1 93 ? 11.879 -9.232 -22.014 1.00 71.44 93 SER A CA 1
ATOM 673 C C . SER A 1 93 ? 10.542 -8.861 -21.371 1.00 71.44 93 SER A C 1
ATOM 675 O O . SER A 1 93 ? 9.502 -9.394 -21.770 1.00 71.44 93 SER A O 1
ATOM 677 N N . VAL A 1 94 ? 10.560 -7.924 -20.424 1.00 82.81 94 VAL A N 1
ATOM 678 C CA . VAL A 1 94 ? 9.336 -7.326 -19.879 1.00 82.81 94 VAL A CA 1
ATOM 679 C C . VAL A 1 94 ? 8.575 -6.692 -21.039 1.00 82.81 94 VAL A C 1
ATOM 681 O O . VAL A 1 94 ? 9.089 -5.813 -21.725 1.00 82.81 94 VAL A O 1
ATOM 684 N N . THR A 1 95 ? 7.360 -7.164 -21.304 1.00 87.75 95 THR A N 1
ATOM 685 C CA . THR A 1 95 ? 6.524 -6.576 -22.353 1.00 87.75 95 THR A CA 1
ATOM 686 C C . THR A 1 95 ? 5.835 -5.322 -21.824 1.00 87.75 95 THR A C 1
ATOM 688 O O . THR A 1 95 ? 5.553 -5.202 -20.630 1.00 87.75 95 THR A O 1
ATOM 691 N N . HIS A 1 96 ? 5.479 -4.402 -22.721 1.00 87.44 96 HIS A N 1
ATOM 692 C CA . HIS A 1 96 ? 4.661 -3.242 -22.362 1.00 87.44 96 HIS A CA 1
ATOM 693 C C . HIS A 1 96 ? 3.349 -3.658 -21.662 1.00 87.44 96 HIS A C 1
ATOM 695 O O . HIS A 1 96 ? 2.922 -3.026 -20.700 1.00 87.44 96 HIS A O 1
ATOM 701 N N . GLN A 1 97 ? 2.727 -4.762 -22.094 1.00 87.75 97 GLN A N 1
ATOM 702 C CA . GLN A 1 97 ? 1.500 -5.283 -21.484 1.00 87.75 97 GLN A CA 1
ATOM 703 C C . GLN A 1 97 ? 1.720 -5.786 -20.049 1.00 87.75 97 GLN A C 1
ATOM 705 O O . GLN A 1 97 ? 0.894 -5.508 -19.176 1.00 87.75 97 GLN A O 1
ATOM 710 N N . ALA A 1 98 ? 2.845 -6.457 -19.777 1.00 85.94 98 ALA A N 1
ATOM 711 C CA . ALA A 1 98 ? 3.224 -6.839 -18.418 1.00 85.94 98 ALA A CA 1
ATOM 712 C C . ALA A 1 98 ? 3.431 -5.599 -17.532 1.00 85.94 98 ALA A C 1
ATOM 714 O O . ALA A 1 98 ? 2.945 -5.563 -16.401 1.00 85.94 98 ALA A O 1
ATOM 715 N N . GLY A 1 99 ? 4.060 -4.547 -18.070 1.00 89.69 99 GLY A N 1
ATOM 716 C CA . GLY A 1 99 ? 4.215 -3.270 -17.374 1.00 89.69 99 GLY A CA 1
ATOM 717 C C . GLY A 1 99 ? 2.881 -2.608 -17.026 1.00 89.69 99 GLY A C 1
ATOM 718 O O . GLY A 1 99 ? 2.656 -2.239 -15.873 1.00 89.69 99 GLY A O 1
ATOM 719 N N . VAL A 1 100 ? 1.959 -2.500 -17.987 1.00 90.00 100 VAL A N 1
ATOM 720 C CA . VAL A 1 100 ? 0.608 -1.952 -17.754 1.00 90.00 100 VAL A CA 1
ATOM 721 C C . VAL A 1 100 ? -0.151 -2.766 -16.703 1.00 90.00 100 VAL A C 1
ATOM 723 O O . VAL A 1 100 ? -0.775 -2.191 -15.814 1.00 90.00 100 VAL A O 1
ATOM 726 N N . THR A 1 101 ? -0.062 -4.095 -16.757 1.00 88.56 101 THR A N 1
ATOM 727 C CA . THR A 1 101 ? -0.724 -4.980 -15.785 1.00 88.56 101 THR A CA 1
ATOM 728 C C . THR A 1 101 ? -0.168 -4.773 -14.375 1.00 88.56 101 THR A C 1
ATOM 730 O O . THR A 1 101 ? -0.937 -4.622 -13.425 1.00 88.56 101 THR A O 1
ATOM 733 N N . ALA A 1 102 ? 1.159 -4.673 -14.238 1.00 90.00 102 ALA A N 1
ATOM 734 C CA . ALA A 1 102 ? 1.808 -4.358 -12.969 1.00 90.00 102 ALA A CA 1
ATOM 735 C C . ALA A 1 102 ? 1.370 -2.988 -12.424 1.00 90.00 102 ALA A C 1
ATOM 737 O O . ALA A 1 102 ? 1.097 -2.861 -11.231 1.00 90.00 102 ALA A O 1
ATOM 738 N N . LEU A 1 103 ? 1.241 -1.977 -13.292 1.00 91.69 103 LEU A N 1
ATOM 739 C CA . LEU A 1 103 ? 0.780 -0.643 -12.901 1.00 91.69 103 LEU A CA 1
ATOM 740 C C . LEU A 1 103 ? -0.658 -0.674 -12.377 1.00 91.69 103 LEU A C 1
ATOM 742 O O . LEU A 1 103 ? -0.930 -0.102 -11.326 1.00 91.69 103 LEU A O 1
ATOM 746 N N . ILE A 1 104 ? -1.567 -1.368 -13.064 1.00 91.12 104 ILE A N 1
ATOM 747 C CA . ILE A 1 104 ? -2.964 -1.511 -12.624 1.00 91.12 104 ILE A CA 1
ATOM 748 C C . ILE A 1 104 ? -3.033 -2.217 -11.265 1.00 91.12 104 ILE A C 1
ATOM 750 O O . ILE A 1 104 ? -3.721 -1.740 -10.360 1.00 91.12 104 ILE A O 1
ATOM 754 N N . GLY A 1 105 ? -2.295 -3.318 -11.097 1.00 89.75 105 GLY A N 1
ATOM 755 C CA . GLY A 1 105 ? -2.222 -4.032 -9.821 1.00 89.75 105 GLY A CA 1
ATOM 756 C C . GLY A 1 105 ? -1.710 -3.141 -8.688 1.00 89.75 105 GLY A C 1
ATOM 757 O O . GL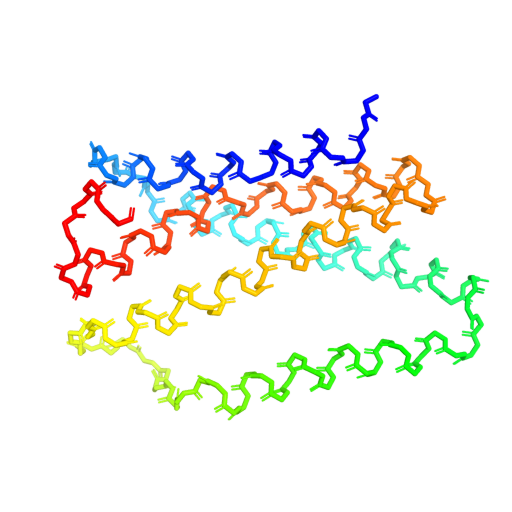Y A 1 105 ? -2.267 -3.147 -7.589 1.00 89.75 105 GLY A O 1
ATOM 758 N N . LEU A 1 106 ? -0.706 -2.310 -8.969 1.00 92.44 106 LEU A N 1
ATOM 759 C CA . LEU A 1 106 ? -0.145 -1.396 -7.983 1.00 92.44 106 LEU A CA 1
ATOM 760 C C . LEU A 1 106 ? -1.064 -0.221 -7.641 1.00 92.44 106 LEU A C 1
ATOM 762 O O . LEU A 1 106 ? -1.127 0.198 -6.486 1.00 92.44 106 LEU A O 1
ATOM 766 N N . LEU A 1 107 ? -1.812 0.303 -8.613 1.00 92.94 107 LEU A N 1
ATOM 767 C CA . LEU A 1 107 ? -2.833 1.322 -8.361 1.00 92.94 107 LEU A CA 1
ATOM 768 C C . LEU A 1 107 ? -3.910 0.792 -7.411 1.00 92.94 107 LEU A C 1
ATOM 770 O O . LEU A 1 107 ? -4.314 1.489 -6.483 1.00 92.94 107 LEU A O 1
ATOM 774 N N . LEU A 1 108 ? -4.336 -0.459 -7.598 1.00 91.31 108 LEU A N 1
ATOM 775 C CA . LEU A 1 108 ? -5.274 -1.099 -6.681 1.00 91.31 108 LEU A CA 1
ATOM 776 C C . LEU A 1 108 ? -4.660 -1.280 -5.284 1.00 91.31 108 LEU A C 1
ATOM 778 O O . LEU A 1 108 ? -5.305 -0.964 -4.288 1.00 91.31 108 LEU A O 1
ATOM 782 N N . HIS A 1 109 ? -3.412 -1.744 -5.206 1.00 93.06 109 HIS A N 1
ATOM 783 C CA . HIS A 1 109 ? -2.687 -1.911 -3.944 1.00 93.06 109 HIS A CA 1
ATOM 784 C C . HIS A 1 109 ? -2.580 -0.589 -3.162 1.00 93.06 109 HIS A C 1
ATOM 786 O O . HIS A 1 109 ? -3.050 -0.489 -2.030 1.00 93.06 109 HIS A O 1
ATOM 792 N N . THR A 1 110 ? -2.073 0.461 -3.813 1.00 94.06 110 THR A N 1
ATOM 793 C CA . THR A 1 110 ? -1.901 1.802 -3.222 1.00 94.06 110 THR A CA 1
ATOM 794 C C . THR A 1 110 ? -3.210 2.481 -2.845 1.00 94.06 110 THR A C 1
ATOM 796 O O . THR A 1 110 ? -3.248 3.256 -1.888 1.00 94.06 110 THR A O 1
ATOM 799 N N . PHE A 1 111 ? -4.301 2.187 -3.553 1.00 94.31 111 PHE A N 1
ATOM 800 C CA . PHE A 1 111 ? -5.633 2.617 -3.145 1.00 94.31 111 PHE A CA 1
ATOM 801 C C . PHE A 1 111 ? -6.015 2.023 -1.781 1.00 94.31 111 PHE A C 1
ATOM 803 O O . PHE A 1 111 ? -6.444 2.758 -0.887 1.00 94.31 111 PHE A O 1
ATOM 810 N N . PHE A 1 112 ? -5.814 0.715 -1.592 1.00 94.19 112 PHE A N 1
ATOM 811 C CA . PHE A 1 112 ? -6.124 0.052 -0.325 1.00 94.19 112 PHE A CA 1
ATOM 812 C C . PHE A 1 112 ? -5.215 0.488 0.825 1.00 94.19 112 PHE A C 1
ATOM 814 O O . PHE A 1 112 ? -5.687 0.546 1.959 1.00 94.19 112 PHE A O 1
ATOM 821 N N . ASP A 1 113 ? -3.979 0.903 0.556 1.00 95.81 113 ASP A N 1
ATOM 822 C CA . ASP A 1 113 ? -3.137 1.541 1.573 1.00 95.81 113 ASP A CA 1
ATOM 823 C C . ASP A 1 113 ? -3.750 2.842 2.094 1.00 95.81 113 ASP A C 1
ATOM 825 O O . ASP A 1 113 ? -3.804 3.085 3.301 1.00 95.81 113 ASP A O 1
ATOM 829 N N . GLY A 1 114 ? -4.282 3.673 1.194 1.00 96.06 114 GLY A N 1
ATOM 830 C CA . GLY A 1 114 ? -5.017 4.877 1.575 1.00 96.06 114 GLY A CA 1
ATOM 831 C C . GLY A 1 114 ? -6.248 4.557 2.428 1.00 96.06 114 GLY A C 1
ATOM 832 O O . GLY A 1 114 ? -6.465 5.194 3.464 1.00 96.06 114 GLY A O 1
ATOM 833 N N . VAL A 1 115 ? -7.021 3.538 2.034 1.00 96.00 115 VAL A N 1
ATOM 834 C CA . VAL A 1 115 ? -8.178 3.046 2.803 1.00 96.00 115 VAL A CA 1
ATOM 835 C C . VAL A 1 115 ? -7.748 2.556 4.187 1.00 96.00 115 VAL A C 1
ATOM 837 O O . VAL A 1 115 ? -8.412 2.879 5.173 1.00 96.00 115 VAL A O 1
ATOM 840 N N . ALA A 1 116 ? -6.634 1.833 4.294 1.00 96.25 116 ALA A N 1
ATOM 841 C CA . ALA A 1 116 ? -6.110 1.331 5.559 1.00 96.25 116 ALA A CA 1
ATOM 842 C C . ALA A 1 116 ? -5.669 2.471 6.491 1.00 96.25 116 ALA A C 1
ATOM 844 O O . ALA A 1 116 ? -6.048 2.474 7.662 1.00 96.25 116 ALA A O 1
ATOM 845 N N . ILE A 1 117 ? -4.950 3.480 5.980 1.00 97.44 117 ILE A N 1
ATOM 846 C CA . ILE A 1 117 ? -4.568 4.675 6.758 1.00 97.44 117 ILE A CA 1
ATOM 847 C C . ILE A 1 117 ? -5.818 5.395 7.269 1.00 97.44 117 ILE A C 1
ATOM 849 O O . ILE A 1 117 ? -5.920 5.695 8.460 1.00 97.44 117 ILE A O 1
ATOM 853 N N . ALA A 1 118 ? -6.779 5.663 6.382 1.00 97.31 118 ALA A N 1
ATOM 854 C CA . ALA A 1 118 ? -8.012 6.356 6.739 1.00 97.31 118 ALA A CA 1
ATOM 855 C C . ALA A 1 118 ? -8.821 5.582 7.789 1.00 97.31 118 ALA A C 1
ATOM 857 O O . ALA A 1 118 ? -9.262 6.172 8.774 1.00 97.31 118 ALA A O 1
ATOM 858 N N . SER A 1 119 ? -8.953 4.265 7.615 1.00 95.44 119 SER A N 1
ATOM 859 C CA . SER A 1 119 ? -9.668 3.388 8.547 1.00 95.44 119 SER A CA 1
ATOM 860 C C . SER A 1 119 ? -8.967 3.316 9.902 1.00 95.44 119 SER A C 1
ATOM 862 O O . SER A 1 119 ? -9.622 3.434 10.932 1.00 95.44 119 SER A O 1
ATOM 864 N N . GLY A 1 120 ? -7.634 3.216 9.923 1.00 96.88 120 GLY A N 1
ATOM 865 C CA . GLY A 1 120 ? -6.855 3.216 11.160 1.00 96.88 120 GLY A CA 1
ATOM 866 C C . GLY A 1 120 ? -7.084 4.482 11.985 1.00 96.88 120 GLY A C 1
ATOM 867 O O . GLY A 1 120 ? -7.354 4.387 13.178 1.00 96.88 120 GLY A O 1
ATOM 868 N N . PHE A 1 121 ? -7.062 5.660 11.349 1.00 97.00 121 PHE A N 1
ATOM 869 C CA . PHE A 1 121 ? -7.370 6.929 12.022 1.00 97.00 121 PHE A CA 1
ATOM 870 C C . PHE A 1 121 ? -8.845 7.082 12.412 1.00 97.00 121 PHE A C 1
ATOM 872 O O . PHE A 1 121 ? -9.131 7.796 13.372 1.00 97.00 121 PHE A O 1
ATOM 879 N N . ALA A 1 122 ? -9.769 6.439 11.692 1.00 96.06 122 ALA A N 1
ATOM 880 C CA . ALA A 1 122 ? -11.183 6.412 12.061 1.00 96.06 122 ALA A CA 1
ATOM 881 C C . ALA A 1 122 ? -11.438 5.590 13.336 1.00 96.06 122 ALA A C 1
ATOM 883 O O . ALA A 1 122 ? -12.390 5.877 14.057 1.00 96.06 122 ALA A O 1
ATOM 884 N N . VAL A 1 123 ? -10.579 4.607 13.623 1.00 95.38 123 VAL A N 1
ATOM 885 C CA . VAL A 1 123 ? -10.623 3.810 14.854 1.00 95.38 123 VAL A CA 1
ATOM 886 C C . VAL A 1 123 ? -9.860 4.497 15.988 1.00 95.38 123 VAL A C 1
ATOM 888 O O . VAL A 1 123 ? -10.435 4.795 17.032 1.00 95.38 123 VAL A O 1
ATOM 891 N N . SER A 1 124 ? -8.566 4.789 15.805 1.00 95.88 124 SER A N 1
ATOM 892 C CA . SER A 1 124 ? -7.781 5.524 16.801 1.00 95.88 124 SER A CA 1
ATOM 893 C C . SER A 1 124 ? -6.544 6.208 16.213 1.00 95.88 124 SER A C 1
ATOM 895 O O . SER A 1 124 ? -5.930 5.754 15.248 1.00 95.88 124 SER A O 1
ATOM 897 N N . GLN A 1 125 ? -6.101 7.294 16.855 1.00 96.19 125 GLN A N 1
ATOM 898 C CA . GLN A 1 125 ? -4.884 8.009 16.450 1.00 96.19 125 GLN A CA 1
ATOM 899 C C . GLN A 1 125 ? -3.642 7.102 16.466 1.00 96.19 125 GLN A C 1
ATOM 901 O O . GLN A 1 125 ? -2.784 7.215 15.591 1.00 96.19 125 GLN A O 1
ATOM 906 N N . ARG A 1 126 ? -3.534 6.208 17.459 1.00 96.56 126 ARG A N 1
ATOM 907 C CA . ARG A 1 126 ? -2.399 5.284 17.597 1.00 96.56 126 ARG A CA 1
ATOM 908 C C . ARG A 1 126 ? -2.381 4.269 16.456 1.00 96.56 126 ARG A C 1
ATOM 910 O O . ARG A 1 126 ? -1.340 4.118 15.819 1.00 96.56 126 ARG A O 1
ATOM 917 N N . LEU A 1 127 ? -3.516 3.626 16.174 1.00 96.81 127 LEU A N 1
ATOM 918 C CA . LEU A 1 127 ? -3.622 2.644 15.096 1.00 96.81 127 LEU A CA 1
ATOM 919 C C . LEU A 1 127 ? -3.346 3.289 13.734 1.00 96.81 127 LEU A C 1
ATOM 921 O O . LEU A 1 127 ? -2.554 2.763 12.957 1.0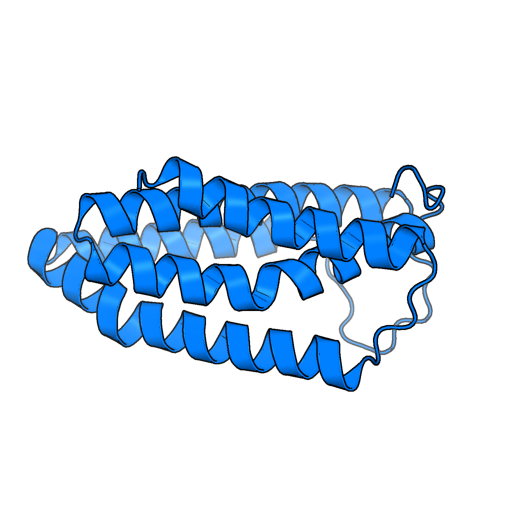0 96.81 127 LEU A O 1
ATOM 925 N N . GLY A 1 128 ? -3.914 4.472 13.478 1.00 97.25 128 GLY A N 1
ATOM 926 C CA . GLY A 1 128 ? -3.661 5.231 12.252 1.00 97.25 128 GLY A CA 1
ATOM 927 C C . GLY A 1 128 ? -2.178 5.536 12.019 1.00 97.25 128 GLY A C 1
ATOM 928 O O . GLY A 1 128 ? -1.682 5.344 10.910 1.00 97.25 128 GLY A O 1
ATOM 929 N N . ILE A 1 129 ? -1.438 5.943 13.060 1.00 97.25 129 ILE A N 1
ATOM 930 C CA . ILE A 1 129 ? 0.014 6.176 12.965 1.00 97.25 129 ILE A CA 1
ATOM 931 C C . ILE A 1 129 ? 0.768 4.871 12.678 1.00 97.25 129 ILE A C 1
ATOM 933 O O . ILE A 1 129 ? 1.659 4.870 11.831 1.00 97.25 129 ILE A O 1
ATOM 937 N N . LEU A 1 130 ? 0.427 3.769 13.353 1.00 96.94 130 LEU A N 1
ATOM 938 C CA . LEU A 1 130 ? 1.083 2.474 13.139 1.00 96.94 130 LEU A CA 1
ATOM 939 C C . LEU A 1 130 ? 0.869 1.958 11.712 1.00 96.94 130 LEU A C 1
ATOM 941 O O . LEU A 1 130 ? 1.832 1.565 11.055 1.00 96.94 130 LEU A O 1
ATOM 945 N N . VAL A 1 131 ? -0.364 2.024 11.206 1.00 97.31 131 VAL A N 1
ATOM 946 C CA . VAL A 1 131 ? -0.703 1.637 9.829 1.00 97.31 131 VAL A CA 1
ATOM 947 C C . VAL A 1 131 ? -0.000 2.545 8.817 1.00 97.31 131 VAL A C 1
ATOM 949 O O . VAL A 1 131 ? 0.601 2.054 7.864 1.00 97.31 131 VAL A O 1
ATOM 952 N N . PHE A 1 132 ? 0.010 3.861 9.045 1.00 97.31 132 PHE A N 1
ATOM 953 C CA . PHE A 1 132 ? 0.754 4.801 8.205 1.00 97.31 132 PHE A CA 1
ATOM 954 C C . PHE A 1 132 ? 2.246 4.462 8.132 1.00 97.31 132 PHE A C 1
ATOM 956 O O . PHE A 1 132 ? 2.803 4.436 7.038 1.00 97.31 132 PHE A O 1
ATOM 963 N N . LEU A 1 133 ? 2.893 4.192 9.270 1.00 96.12 133 LEU A N 1
ATOM 964 C CA . LEU A 1 133 ? 4.308 3.825 9.293 1.00 96.12 133 LEU A CA 1
ATOM 965 C C . LEU A 1 133 ? 4.545 2.506 8.551 1.00 96.12 133 LEU A C 1
ATOM 967 O O . LEU A 1 133 ? 5.457 2.437 7.731 1.00 96.12 133 LEU A O 1
ATOM 971 N N . ALA A 1 134 ? 3.694 1.499 8.772 1.00 94.50 134 ALA A N 1
ATOM 972 C CA . ALA A 1 134 ? 3.772 0.220 8.067 1.00 94.50 134 ALA A CA 1
ATOM 973 C C . ALA A 1 134 ? 3.767 0.392 6.546 1.00 94.50 134 ALA A C 1
ATOM 975 O O . ALA A 1 134 ? 4.575 -0.216 5.841 1.00 94.50 134 ALA A O 1
ATOM 976 N N . ILE A 1 135 ? 2.884 1.263 6.063 1.00 96.00 135 ILE A N 1
ATOM 977 C CA . ILE A 1 135 ? 2.732 1.572 4.646 1.00 96.00 135 ILE A CA 1
ATOM 978 C C . ILE A 1 135 ? 3.928 2.374 4.136 1.00 96.00 135 ILE A C 1
ATOM 980 O O . ILE A 1 135 ? 4.567 1.987 3.161 1.00 96.00 135 ILE A O 1
ATOM 984 N N . LEU A 1 136 ? 4.292 3.461 4.818 1.00 95.50 136 LEU A N 1
ATOM 985 C CA . LEU A 1 136 ? 5.367 4.362 4.401 1.00 95.50 136 LEU A CA 1
ATOM 986 C C . LEU A 1 136 ? 6.693 3.626 4.150 1.00 95.50 136 LEU A C 1
ATOM 988 O O . LEU A 1 136 ? 7.408 3.954 3.202 1.00 95.50 136 LEU A O 1
ATOM 992 N N . LEU A 1 137 ? 7.001 2.621 4.974 1.00 92.38 137 LEU A N 1
ATOM 993 C CA . LEU A 1 137 ? 8.235 1.832 4.910 1.00 92.38 137 LEU A CA 1
ATOM 994 C C . LEU A 1 137 ? 8.477 1.165 3.550 1.00 92.38 137 LEU A C 1
ATOM 996 O O . LEU A 1 137 ? 9.635 0.982 3.169 1.00 92.38 137 LEU A O 1
ATOM 1000 N N . HIS A 1 138 ? 7.418 0.814 2.818 1.00 94.00 138 HIS A N 1
ATOM 1001 C CA . HIS A 1 138 ? 7.539 0.138 1.529 1.00 94.00 138 HIS A CA 1
ATOM 1002 C C . HIS A 1 138 ? 7.167 1.011 0.322 1.00 94.00 138 HIS A C 1
ATOM 1004 O O . HIS A 1 138 ? 7.363 0.564 -0.802 1.00 94.00 138 HIS A O 1
ATOM 1010 N N . LYS A 1 139 ? 6.777 2.283 0.507 1.00 94.88 139 LYS A N 1
ATOM 1011 C CA . LYS A 1 139 ? 6.380 3.173 -0.606 1.00 94.88 139 LYS A CA 1
ATOM 1012 C C . LYS A 1 139 ? 7.523 3.582 -1.533 1.00 94.88 139 LYS A C 1
ATOM 1014 O O . LYS A 1 139 ? 7.400 3.538 -2.752 1.00 94.88 139 LYS A O 1
ATOM 1019 N N . LEU A 1 140 ? 8.681 3.948 -0.984 1.00 94.19 140 LEU A N 1
ATOM 1020 C CA . LEU A 1 140 ? 9.833 4.279 -1.834 1.00 94.19 140 LEU A CA 1
ATOM 1021 C C . LEU A 1 140 ? 10.298 3.066 -2.668 1.00 94.19 140 LEU A C 1
ATOM 1023 O O . LEU A 1 140 ? 10.413 3.214 -3.886 1.00 94.19 140 LEU A O 1
ATOM 1027 N N . PRO A 1 141 ? 10.527 1.872 -2.079 1.00 93.56 141 PRO A N 1
ATOM 1028 C CA . PRO A 1 141 ? 10.846 0.664 -2.846 1.00 93.56 141 PRO A CA 1
ATOM 1029 C C . PRO A 1 141 ? 9.810 0.310 -3.915 1.00 93.56 141 PRO A C 1
ATOM 1031 O O . PRO A 1 141 ? 10.165 -0.114 -5.013 1.00 93.56 141 PRO A O 1
ATOM 1034 N N . GLU A 1 142 ? 8.534 0.496 -3.604 1.00 94.62 142 GLU A N 1
ATOM 1035 C CA . GLU A 1 142 ? 7.429 0.231 -4.514 1.00 94.62 142 GLU A CA 1
ATOM 1036 C C . GLU A 1 142 ? 7.458 1.166 -5.733 1.00 94.62 142 GLU A C 1
ATOM 1038 O O . GLU A 1 142 ? 7.416 0.697 -6.872 1.00 94.62 142 GLU A O 1
ATOM 1043 N N . GLY A 1 143 ? 7.658 2.470 -5.509 1.00 94.88 143 GLY A N 1
ATOM 1044 C CA . GLY A 1 143 ? 7.858 3.455 -6.575 1.00 94.88 143 GLY A CA 1
ATOM 1045 C C . GLY A 1 143 ? 9.061 3.143 -7.471 1.00 94.88 143 GLY A C 1
ATOM 1046 O O . GLY A 1 143 ? 8.979 3.253 -8.696 1.00 94.88 143 GLY A O 1
ATOM 1047 N N . VAL A 1 144 ? 10.168 2.688 -6.873 1.00 94.62 144 VAL A N 1
ATOM 1048 C CA . VAL A 1 144 ? 11.347 2.223 -7.623 1.00 94.62 144 VAL A CA 1
ATOM 1049 C C . VAL A 1 144 ? 11.004 1.006 -8.481 1.00 94.62 144 VAL A C 1
ATOM 1051 O O . VAL A 1 144 ? 11.398 0.937 -9.644 1.00 94.62 144 VAL A O 1
ATOM 1054 N N . THR A 1 145 ? 10.259 0.053 -7.923 1.00 92.56 145 THR A N 1
ATOM 1055 C CA . THR A 1 145 ? 9.901 -1.203 -8.590 1.00 92.56 145 THR A CA 1
ATOM 1056 C C . THR A 1 145 ? 9.044 -0.946 -9.823 1.00 92.56 145 THR A C 1
ATOM 1058 O O . THR A 1 145 ? 9.401 -1.394 -10.911 1.00 92.56 145 THR A O 1
ATOM 1061 N N . ILE A 1 146 ? 7.956 -0.181 -9.692 1.00 94.38 146 ILE A N 1
ATOM 1062 C CA . ILE A 1 146 ? 7.046 0.040 -10.821 1.00 94.38 146 ILE A CA 1
ATOM 1063 C C . ILE A 1 146 ? 7.688 0.840 -11.948 1.00 94.38 146 ILE A C 1
ATOM 1065 O O . ILE A 1 146 ? 7.554 0.461 -13.107 1.00 94.38 146 ILE A O 1
ATOM 1069 N N . SER A 1 147 ? 8.460 1.873 -11.613 1.00 94.69 147 SER A N 1
ATOM 1070 C CA . SER A 1 147 ? 9.143 2.699 -12.615 1.00 94.69 147 SER A CA 1
ATOM 1071 C C . S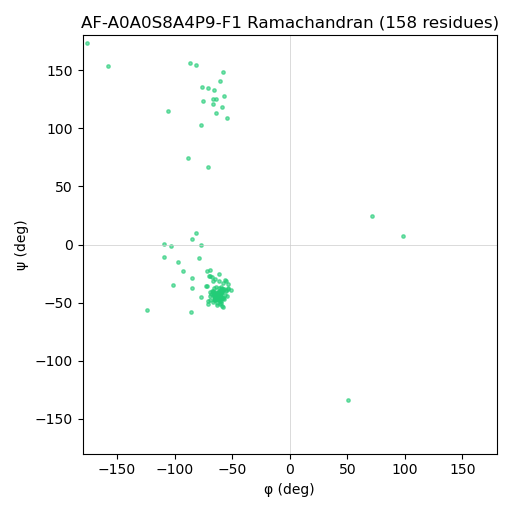ER A 1 147 ? 10.194 1.877 -13.364 1.00 94.69 147 SER A C 1
ATOM 1073 O O . SER A 1 147 ? 10.350 1.992 -14.577 1.00 94.69 147 SER A O 1
ATOM 1075 N N . SER A 1 148 ? 10.879 0.974 -12.654 1.00 92.19 148 SER A N 1
ATOM 1076 C CA . SER A 1 148 ? 11.840 0.044 -13.258 1.00 92.19 148 SER A CA 1
ATOM 1077 C C . SER A 1 148 ? 11.154 -0.944 -14.210 1.00 92.19 148 SER A C 1
ATOM 1079 O O . SER A 1 148 ? 11.672 -1.199 -15.294 1.00 92.19 148 SER A O 1
ATOM 1081 N N . ILE A 1 149 ? 9.973 -1.460 -13.843 1.00 92.38 149 ILE A N 1
ATOM 1082 C CA . ILE A 1 149 ? 9.153 -2.326 -14.707 1.00 92.38 149 ILE A CA 1
ATOM 1083 C C . ILE A 1 149 ? 8.669 -1.564 -15.950 1.00 92.38 149 ILE A C 1
ATOM 1085 O O . ILE A 1 149 ? 8.731 -2.105 -17.051 1.00 92.38 149 ILE A O 1
ATOM 1089 N N . GLN A 1 150 ? 8.219 -0.314 -15.803 1.00 94.00 150 GLN A N 1
ATOM 1090 C CA . GLN A 1 150 ? 7.781 0.524 -16.924 1.00 94.00 150 GLN A CA 1
ATOM 1091 C C . GLN A 1 150 ? 8.915 0.772 -17.925 1.00 94.00 150 GLN A C 1
ATOM 1093 O O . GLN A 1 150 ? 8.729 0.562 -19.123 1.00 94.00 150 GLN A O 1
ATOM 1098 N N . ILE A 1 151 ? 10.107 1.139 -17.444 1.00 93.00 151 ILE A N 1
ATOM 1099 C CA . ILE A 1 151 ? 11.284 1.334 -18.305 1.00 93.00 151 ILE A CA 1
ATOM 1100 C C . ILE A 1 151 ? 11.683 0.026 -18.990 1.00 93.00 151 ILE A C 1
ATOM 1102 O O . ILE A 1 151 ? 11.941 0.016 -20.192 1.00 93.00 151 ILE A O 1
ATOM 1106 N N . ALA A 1 152 ? 11.682 -1.093 -18.259 1.00 90.50 152 ALA A N 1
ATOM 1107 C CA . ALA A 1 152 ? 11.958 -2.407 -18.838 1.00 90.50 152 ALA A CA 1
ATOM 1108 C C . ALA A 1 152 ? 10.929 -2.806 -19.914 1.00 90.50 152 ALA A C 1
ATOM 1110 O O . ALA A 1 152 ? 11.291 -3.473 -20.879 1.00 90.50 152 ALA A O 1
ATOM 1111 N N . GLY A 1 153 ? 9.676 -2.359 -19.774 1.00 90.06 153 GLY A N 1
ATOM 1112 C CA . GLY A 1 153 ? 8.594 -2.517 -20.750 1.00 90.06 153 GLY A CA 1
ATOM 1113 C C . GLY A 1 153 ? 8.646 -1.566 -21.953 1.00 90.06 153 GLY A C 1
ATOM 1114 O O . GLY A 1 153 ? 7.774 -1.655 -22.819 1.00 90.06 153 GLY A O 1
ATOM 1115 N N . GLY A 1 154 ? 9.640 -0.671 -22.023 1.00 90.31 154 GLY A N 1
ATOM 1116 C CA . GLY A 1 154 ? 9.849 0.273 -23.126 1.00 90.31 154 GLY A CA 1
ATOM 1117 C C . GLY A 1 154 ? 9.322 1.694 -22.889 1.00 90.31 154 GLY A C 1
ATOM 1118 O O . GLY A 1 154 ? 9.330 2.500 -23.818 1.00 90.31 154 GLY A O 1
ATOM 1119 N N . THR A 1 155 ? 8.864 2.027 -21.678 1.00 92.19 155 THR A N 1
ATOM 1120 C CA . THR A 1 155 ? 8.429 3.387 -21.327 1.00 92.19 155 THR A CA 1
ATOM 1121 C C . THR A 1 155 ? 9.637 4.304 -21.100 1.00 92.19 155 THR A C 1
ATOM 1123 O O . THR A 1 155 ? 10.593 3.948 -20.416 1.00 92.19 155 THR A O 1
ATOM 1126 N N . GLU A 1 156 ? 9.590 5.521 -21.643 1.00 91.94 156 GLU A N 1
ATOM 1127 C CA . GLU A 1 156 ? 10.628 6.537 -21.419 1.00 91.94 156 GLU A CA 1
ATOM 1128 C C . GLU A 1 156 ? 10.764 6.896 -19.924 1.00 91.94 156 GLU A C 1
ATOM 1130 O O . GLU A 1 156 ? 9.738 7.091 -19.270 1.00 91.94 156 GLU A O 1
ATOM 1135 N N . PRO A 1 157 ? 11.978 7.108 -19.377 1.00 88.56 157 PRO A N 1
ATOM 1136 C CA . PRO A 1 157 ? 12.184 7.337 -17.940 1.00 88.56 157 PRO A CA 1
ATOM 1137 C C . PRO A 1 157 ? 11.376 8.490 -17.328 1.00 88.56 157 PRO A C 1
ATOM 1139 O O . PRO A 1 157 ? 10.986 8.418 -16.172 1.00 88.56 157 PRO A O 1
ATOM 1142 N N . ASN A 1 158 ? 11.092 9.551 -18.092 1.00 87.38 158 ASN A N 1
ATOM 1143 C CA . ASN A 1 158 ? 10.290 10.690 -17.617 1.00 87.38 158 ASN A CA 1
ATOM 1144 C C . ASN A 1 158 ? 8.773 10.423 -17.610 1.00 87.38 158 ASN A C 1
ATOM 1146 O O . ASN A 1 158 ? 8.011 11.251 -17.113 1.00 87.38 158 ASN A O 1
ATOM 1150 N N . ARG A 1 159 ? 8.332 9.326 -18.235 1.00 85.56 159 ARG A N 1
ATOM 1151 C CA . ARG A 1 159 ? 6.931 8.882 -18.311 1.00 85.56 159 ARG A CA 1
ATOM 1152 C C . ARG A 1 159 ? 6.665 7.632 -17.466 1.00 85.56 159 ARG A C 1
ATOM 1154 O O . ARG A 1 159 ? 5.501 7.258 -17.345 1.00 85.56 159 ARG A O 1
ATOM 1161 N N . ALA A 1 160 ? 7.728 6.994 -16.980 1.00 80.19 160 ALA A N 1
ATOM 1162 C CA . ALA A 1 160 ? 7.712 5.774 -16.186 1.00 80.19 160 ALA A CA 1
ATOM 1163 C C . ALA A 1 160 ? 7.330 6.026 -14.724 1.00 80.19 160 ALA A C 1
ATOM 1165 O O . ALA A 1 160 ? 7.614 7.136 -14.215 1.00 80.19 160 ALA A O 1
#